Protein AF-A0AAV6GWZ2-F1 (afdb_monomer_lite)

InterPro domains:
  IPR003859 Beta-1,4-galactosyltransferase [PTHR19300] (1-59)
  IPR027995 Galactosyltransferase, N-terminal [PF13733] (1-35)
  IPR029044 Nucleotide-diphospho-sugar transferases [G3DSA:3.90.550.10] (1-51)
  IPR029044 Nucleotide-diphospho-sugar transferases [G3DSA:3.90.550.10] (52-129)
  IPR029044 Nucleotide-diphospho-sugar transferases [SSF53448] (1-127)

pLDDT: mean 88.15, std 12.32, range [44.28, 98.5]

Organism: NCBI:txid278164

Structure (mmCIF, N/CA/C/O backbone):
data_AF-A0AAV6GWZ2-F1
#
_entry.id   AF-A0AAV6GWZ2-F1
#
loop_
_atom_site.group_PDB
_atom_site.id
_atom_site.type_symbol
_atom_site.label_atom_id
_atom_site.label_alt_id
_atom_site.label_comp_id
_atom_site.label_asym_id
_atom_site.label_entity_id
_atom_site.label_seq_id
_atom_site.pdbx_PDB_ins_code
_atom_site.Cartn_x
_atom_site.Cartn_y
_atom_site.Cartn_z
_atom_site.occupancy
_atom_site.B_iso_or_equiv
_atom_site.auth_seq_id
_atom_site.auth_comp_id
_atom_site.auth_asym_id
_atom_site.auth_atom_id
_atom_site.pdbx_PDB_model_num
ATOM 1 N N . MET A 1 1 ? 1.157 3.526 6.001 1.00 94.69 1 MET A N 1
ATOM 2 C CA . MET A 1 1 ? 1.085 2.203 5.327 1.00 94.69 1 MET A CA 1
ATOM 3 C C . MET A 1 1 ? 0.925 1.041 6.307 1.00 94.69 1 MET A C 1
ATOM 5 O O . MET A 1 1 ? -0.075 0.347 6.197 1.00 94.69 1 MET A O 1
ATOM 9 N N . ASN A 1 2 ? 1.828 0.842 7.280 1.00 97.25 2 ASN A N 1
ATOM 10 C CA . ASN A 1 2 ? 1.734 -0.278 8.240 1.00 97.25 2 ASN A CA 1
ATOM 11 C C . ASN A 1 2 ? 0.394 -0.335 8.997 1.00 97.25 2 ASN A C 1
ATOM 13 O O . ASN A 1 2 ? -0.191 -1.407 9.115 1.00 97.25 2 ASN A O 1
ATOM 17 N N . VAL A 1 3 ? -0.126 0.820 9.429 1.00 98.12 3 VAL A N 1
ATOM 18 C CA . VAL A 1 3 ? -1.469 0.933 10.027 1.00 98.12 3 VAL A CA 1
ATOM 19 C C . VAL A 1 3 ? -2.545 0.360 9.105 1.00 98.12 3 VAL A C 1
ATOM 21 O O . VAL A 1 3 ? -3.346 -0.459 9.534 1.00 98.12 3 VAL A O 1
ATOM 24 N N . GLY A 1 4 ? -2.531 0.730 7.821 1.00 97.50 4 GLY A N 1
ATOM 25 C CA . GLY A 1 4 ? -3.503 0.240 6.842 1.00 97.50 4 GLY A CA 1
ATOM 26 C C . GLY A 1 4 ? -3.474 -1.283 6.695 1.00 97.50 4 GLY A C 1
ATOM 27 O O . GLY A 1 4 ? -4.527 -1.908 6.665 1.00 97.50 4 GLY A O 1
ATOM 28 N N . TYR A 1 5 ? -2.284 -1.894 6.688 1.00 98.00 5 TYR A N 1
ATOM 29 C CA . TYR A 1 5 ? -2.142 -3.355 6.714 1.00 98.00 5 TYR A CA 1
ATOM 30 C C . TYR A 1 5 ? -2.744 -3.968 7.991 1.00 98.00 5 TYR A C 1
ATOM 32 O O . TYR A 1 5 ? -3.511 -4.928 7.914 1.00 98.00 5 TYR A O 1
ATOM 40 N N . ALA A 1 6 ? -2.416 -3.408 9.160 1.00 97.88 6 ALA A N 1
ATOM 41 C CA . ALA A 1 6 ? -2.875 -3.922 10.449 1.00 97.88 6 ALA A CA 1
ATOM 42 C C . ALA A 1 6 ? -4.401 -3.812 10.620 1.00 97.88 6 ALA A C 1
ATOM 44 O O . ALA A 1 6 ? -5.028 -4.746 11.115 1.00 97.88 6 ALA A O 1
ATOM 45 N N . GLU A 1 7 ? -5.001 -2.704 10.184 1.00 98.06 7 GLU A N 1
ATOM 46 C CA . GLU A 1 7 ? -6.443 -2.462 10.281 1.00 98.06 7 GLU A CA 1
ATOM 47 C C . GLU A 1 7 ? -7.241 -3.244 9.234 1.00 98.06 7 GLU A C 1
ATOM 49 O O . GLU A 1 7 ? -8.277 -3.822 9.561 1.00 98.06 7 GLU A O 1
ATOM 54 N N . ALA A 1 8 ? -6.747 -3.355 7.996 1.00 97.81 8 ALA A N 1
ATOM 55 C CA . ALA A 1 8 ? -7.418 -4.141 6.959 1.00 97.81 8 ALA A CA 1
ATOM 56 C C . ALA A 1 8 ? -7.576 -5.615 7.372 1.00 97.81 8 ALA A C 1
ATOM 58 O O . ALA A 1 8 ? -8.651 -6.190 7.203 1.00 97.81 8 ALA A O 1
ATOM 59 N N . ARG A 1 9 ? -6.554 -6.209 8.005 1.00 97.19 9 ARG A N 1
ATOM 60 C CA . ARG A 1 9 ? -6.602 -7.599 8.496 1.00 97.19 9 ARG A CA 1
ATOM 61 C C . ARG A 1 9 ? -7.651 -7.859 9.578 1.00 97.19 9 ARG A C 1
ATOM 63 O O . ARG A 1 9 ? -8.032 -9.006 9.775 1.00 97.19 9 ARG A O 1
ATOM 70 N N . LYS A 1 10 ? -8.115 -6.824 10.285 1.00 96.38 10 LYS A N 1
ATOM 71 C CA . LYS A 1 10 ? -9.202 -6.950 11.271 1.00 96.38 10 LYS A CA 1
ATOM 72 C C . LYS A 1 10 ? -10.578 -7.007 10.607 1.00 96.38 10 LYS A C 1
ATOM 74 O O . LYS A 1 10 ? -11.535 -7.441 11.238 1.00 96.38 10 LYS A O 1
ATOM 79 N N . GLN A 1 11 ? -10.689 -6.542 9.36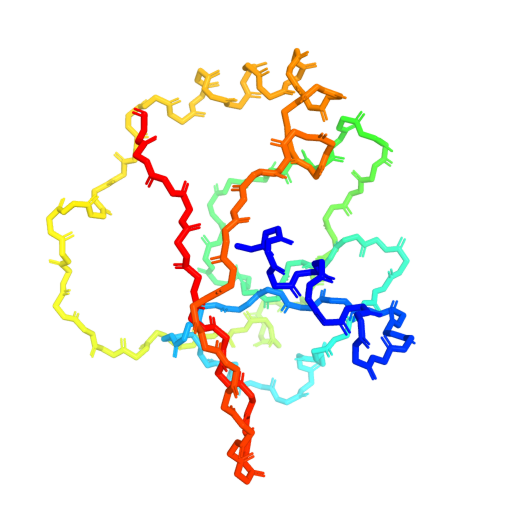2 1.00 94.12 11 GLN A N 1
ATOM 80 C CA . 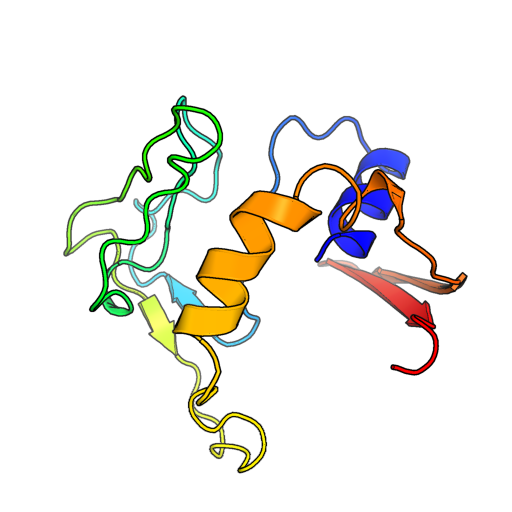GLN A 1 11 ? -11.955 -6.483 8.632 1.00 94.12 11 GLN A CA 1
ATOM 81 C C . GLN A 1 11 ? -12.196 -7.730 7.786 1.00 94.12 11 GLN A C 1
ATOM 83 O O . GLN A 1 11 ? -13.335 -8.176 7.666 1.00 94.12 11 GLN A O 1
ATOM 88 N N . TYR A 1 12 ? -11.138 -8.267 7.179 1.00 96.69 12 TYR A N 1
ATOM 89 C CA . TYR A 1 12 ? -11.220 -9.434 6.313 1.00 96.69 12 TYR A CA 1
ATOM 90 C C . TYR A 1 12 ? -9.865 -10.140 6.207 1.00 96.69 12 TYR A C 1
ATOM 92 O O . TYR A 1 12 ? -8.811 -9.531 6.411 1.00 96.69 12 TYR A O 1
ATOM 100 N N . ASP A 1 13 ? -9.896 -11.419 5.838 1.00 97.25 13 ASP A N 1
ATOM 101 C CA . ASP A 1 13 ? -8.699 -12.226 5.602 1.00 97.25 13 ASP A CA 1
ATOM 102 C C . ASP A 1 13 ? -8.117 -11.952 4.203 1.00 97.25 13 ASP A C 1
ATOM 104 O O . ASP A 1 13 ? -8.227 -12.739 3.262 1.00 97.25 13 ASP A O 1
ATOM 108 N N . TYR A 1 14 ? -7.560 -10.750 4.031 1.00 97.50 14 TYR A N 1
ATOM 109 C CA . TYR A 1 14 ? -6.954 -10.332 2.770 1.00 97.50 14 TYR A CA 1
ATOM 110 C C . TYR A 1 14 ? -5.654 -11.098 2.490 1.00 97.50 14 TYR A C 1
ATOM 112 O O . TYR A 1 14 ? -4.668 -10.970 3.216 1.00 97.50 14 TYR A O 1
ATOM 120 N N . GLY A 1 15 ? -5.609 -11.803 1.356 1.00 96.75 15 GLY A N 1
ATOM 121 C CA . GLY A 1 15 ? -4.396 -12.464 0.855 1.00 96.75 15 GLY A CA 1
ATOM 122 C C . GLY A 1 15 ? -3.432 -11.550 0.082 1.00 96.75 15 GLY A C 1
ATOM 123 O O . GLY A 1 15 ? -2.373 -11.997 -0.353 1.00 96.75 15 GLY A O 1
ATOM 124 N N . CYS A 1 16 ? -3.789 -10.282 -0.138 1.00 97.31 16 CYS A N 1
ATOM 125 C CA . CYS A 1 16 ? -2.976 -9.326 -0.885 1.00 97.31 16 CYS A CA 1
ATOM 126 C C . CYS A 1 16 ? -3.212 -7.889 -0.413 1.00 97.31 16 CYS A C 1
ATOM 128 O O . CYS A 1 16 ? -4.341 -7.513 -0.111 1.00 97.31 16 CYS A O 1
ATOM 130 N N . PHE A 1 17 ? -2.150 -7.078 -0.422 1.00 97.69 17 PHE A N 1
ATOM 131 C CA . PHE A 1 17 ? -2.186 -5.662 -0.068 1.00 97.69 17 PHE A CA 1
ATOM 132 C C . PHE A 1 17 ? -1.531 -4.839 -1.175 1.00 97.69 17 PHE A C 1
ATOM 134 O O . PHE A 1 17 ? -0.398 -5.116 -1.571 1.00 97.69 17 PHE A O 1
ATOM 141 N N . VAL A 1 18 ? -2.239 -3.819 -1.660 1.00 96.88 18 VAL A N 1
ATOM 142 C CA . VAL A 1 18 ? -1.727 -2.861 -2.643 1.00 96.88 18 VAL A CA 1
ATOM 143 C C . VAL A 1 18 ? -1.600 -1.501 -1.970 1.00 96.88 18 VAL A C 1
ATOM 145 O O . VAL A 1 18 ? -2.568 -0.984 -1.419 1.00 96.88 18 VAL A O 1
ATOM 148 N N . PHE A 1 19 ? -0.401 -0.926 -2.021 1.00 95.62 19 PHE A N 1
ATOM 149 C CA . PHE A 1 19 ? -0.137 0.433 -1.558 1.00 95.62 19 PHE A CA 1
ATOM 150 C C . PHE A 1 19 ? -0.114 1.353 -2.779 1.00 95.62 19 PHE A C 1
ATOM 152 O O . PHE A 1 19 ? 0.695 1.148 -3.684 1.00 95.62 19 PHE A O 1
ATOM 159 N N . SER A 1 20 ? -1.029 2.320 -2.818 1.00 93.06 20 SER A N 1
ATOM 160 C CA . SER A 1 20 ? -1.184 3.265 -3.925 1.00 93.06 20 SER A CA 1
ATOM 161 C C . SER A 1 20 ? -1.235 4.679 -3.376 1.00 93.06 20 SER A C 1
ATOM 163 O O . SER A 1 20 ? -1.935 4.926 -2.392 1.00 93.06 20 SER A O 1
ATOM 165 N N . ASP A 1 21 ? -0.542 5.594 -4.043 1.00 91.12 21 ASP A N 1
ATOM 166 C CA . ASP A 1 21 ? -0.753 7.017 -3.814 1.00 91.12 21 ASP A CA 1
ATOM 167 C C . ASP A 1 21 ? -2.136 7.415 -4.343 1.00 91.12 21 ASP A C 1
ATOM 169 O O . ASP A 1 21 ? -2.646 6.832 -5.307 1.00 91.12 21 ASP A O 1
ATOM 173 N N . VAL A 1 22 ? -2.754 8.402 -3.692 1.00 91.75 22 VAL A N 1
ATOM 174 C CA . VAL A 1 22 ? -4.106 8.888 -4.024 1.00 91.75 22 VAL A CA 1
ATOM 175 C C . VAL A 1 22 ? -4.150 9.687 -5.328 1.00 91.75 22 VAL A C 1
ATOM 177 O O . VAL A 1 22 ? -5.219 9.897 -5.894 1.00 91.75 22 VAL A O 1
ATOM 180 N N . ASP A 1 23 ? -2.993 10.134 -5.809 1.00 89.31 23 ASP A N 1
ATOM 181 C CA . ASP A 1 23 ? -2.826 10.951 -7.003 1.00 89.31 23 ASP A CA 1
ATOM 182 C C . ASP A 1 23 ? -2.280 10.159 -8.198 1.00 89.31 23 ASP A C 1
ATOM 184 O O . ASP A 1 23 ? -2.073 10.742 -9.258 1.00 89.31 23 ASP A O 1
ATOM 188 N N . ILE A 1 24 ? -2.076 8.845 -8.087 1.00 91.06 24 ILE A N 1
ATOM 189 C CA . ILE A 1 24 ? -1.585 8.014 -9.191 1.00 91.06 24 ILE A CA 1
ATOM 190 C C . ILE A 1 24 ? -2.720 7.154 -9.745 1.00 91.06 24 ILE A C 1
ATOM 192 O O . ILE A 1 24 ? -3.282 6.311 -9.051 1.00 91.06 24 ILE A O 1
ATOM 196 N N . VAL A 1 25 ? -3.005 7.317 -11.039 1.00 92.00 25 VAL A N 1
ATOM 197 C CA . VAL A 1 25 ? -4.043 6.557 -11.750 1.00 92.00 25 VAL A CA 1
ATOM 198 C C . VAL A 1 25 ? -3.408 5.709 -12.860 1.00 92.00 25 VAL A C 1
ATOM 200 O O . VAL A 1 25 ? -2.670 6.264 -13.685 1.00 92.00 25 VAL A O 1
ATOM 203 N N . PRO A 1 26 ? -3.662 4.386 -12.925 1.00 93.38 26 PRO A N 1
ATOM 204 C CA . PRO A 1 26 ? -3.173 3.545 -14.014 1.00 93.38 26 PRO A CA 1
ATOM 205 C C . PRO A 1 26 ? -3.831 3.953 -15.337 1.00 93.38 26 PRO A C 1
ATOM 207 O O . PRO A 1 26 ? -5.016 4.274 -15.389 1.00 93.38 26 PRO A O 1
ATOM 210 N N . MET A 1 27 ? -3.052 3.954 -16.416 1.00 92.81 27 MET A N 1
ATOM 211 C CA . MET A 1 27 ? -3.537 4.313 -17.754 1.00 92.81 27 MET A CA 1
ATOM 212 C C . MET A 1 27 ? -4.031 3.105 -18.558 1.00 92.81 27 MET A C 1
ATOM 214 O O . MET A 1 27 ? -4.546 3.282 -19.658 1.00 92.81 27 MET A O 1
ATOM 218 N N . ASP A 1 28 ? -3.836 1.899 -18.028 1.00 93.12 28 ASP A N 1
ATOM 219 C CA . ASP A 1 28 ? -4.100 0.633 -18.699 1.00 93.12 28 ASP A CA 1
ATOM 220 C C . ASP A 1 28 ? -4.667 -0.369 -17.684 1.00 93.12 28 ASP A C 1
ATOM 222 O O . ASP A 1 28 ? -4.062 -0.613 -16.635 1.00 93.12 28 ASP A O 1
ATOM 226 N N . ASP A 1 29 ? -5.835 -0.938 -17.977 1.00 95.00 29 ASP A N 1
ATOM 227 C CA . ASP A 1 29 ? -6.550 -1.872 -17.099 1.00 95.00 29 ASP A CA 1
ATOM 228 C C . ASP A 1 29 ? -5.890 -3.259 -17.032 1.00 95.00 29 ASP A C 1
ATOM 230 O O . ASP A 1 29 ? -6.110 -4.019 -16.084 1.00 95.00 29 ASP A O 1
ATOM 234 N N . ARG A 1 30 ? -4.983 -3.561 -17.969 1.00 94.88 30 ARG A N 1
ATOM 235 C CA . ARG A 1 30 ? -4.125 -4.751 -17.921 1.00 94.88 30 ARG A CA 1
ATOM 236 C C . ARG A 1 30 ? -3.092 -4.662 -16.794 1.00 94.88 30 ARG A C 1
ATOM 238 O O . ARG A 1 30 ? -2.496 -5.680 -16.429 1.00 94.88 30 ARG A O 1
ATOM 245 N N . ASN A 1 31 ? -2.889 -3.485 -16.191 1.00 94.31 31 ASN A N 1
ATOM 246 C CA . ASN A 1 31 ? -2.087 -3.324 -14.980 1.00 94.31 31 ASN A CA 1
ATOM 247 C C . ASN A 1 31 ? -2.876 -3.753 -13.737 1.00 94.31 31 ASN A C 1
ATOM 249 O O . ASN A 1 31 ? -3.284 -2.935 -12.919 1.00 94.31 31 ASN A O 1
ATOM 253 N N . VAL A 1 32 ? -3.121 -5.057 -13.605 1.00 94.25 32 VAL A N 1
ATOM 254 C CA . VAL A 1 32 ? -4.009 -5.602 -12.570 1.00 94.25 32 VAL A CA 1
ATOM 255 C C . VAL A 1 32 ? -3.459 -5.360 -11.158 1.00 94.25 32 VAL A C 1
ATOM 257 O O . VAL A 1 32 ? -2.359 -5.813 -10.823 1.00 94.25 32 VAL A O 1
ATOM 260 N N . TYR A 1 33 ? -4.275 -4.729 -10.308 1.00 94.75 33 TYR A N 1
ATOM 261 C CA . TYR A 1 33 ? -3.995 -4.437 -8.896 1.00 94.75 33 TYR A CA 1
ATOM 262 C C . TYR A 1 33 ? -4.122 -5.700 -8.035 1.00 94.75 33 TYR A C 1
ATOM 264 O O . TYR A 1 33 ? -5.113 -5.925 -7.343 1.00 94.75 33 TYR A O 1
ATOM 272 N N . LYS A 1 34 ? -3.104 -6.558 -8.101 1.00 95.31 34 LYS A N 1
ATOM 273 C CA . LYS A 1 34 ? -2.998 -7.774 -7.292 1.00 95.31 34 LYS A CA 1
ATOM 274 C C . LYS A 1 34 ? -1.548 -8.130 -6.992 1.00 95.31 34 LYS A C 1
ATOM 276 O O . LYS A 1 34 ? -0.609 -7.581 -7.570 1.00 95.31 34 LYS A O 1
ATOM 281 N N . CYS A 1 35 ? -1.387 -9.108 -6.116 1.00 95.69 35 CYS A N 1
ATOM 282 C CA . CYS A 1 35 ? -0.102 -9.674 -5.752 1.00 95.69 35 CYS A CA 1
ATOM 283 C C . CYS A 1 35 ? 0.296 -10.785 -6.732 1.00 95.69 35 CYS A C 1
ATOM 285 O O . CYS A 1 35 ? -0.545 -11.402 -7.389 1.00 95.69 35 CYS A O 1
ATOM 287 N N . TYR A 1 36 ? 1.601 -11.025 -6.816 1.00 94.81 36 TYR A N 1
ATOM 288 C CA . TYR A 1 36 ? 2.228 -12.051 -7.647 1.00 94.81 36 TYR A CA 1
ATOM 289 C C . TYR A 1 36 ? 3.205 -12.860 -6.782 1.00 94.81 36 TYR A C 1
ATOM 291 O O . TYR A 1 36 ? 3.356 -12.589 -5.592 1.00 94.81 36 TYR A O 1
ATOM 299 N N . SER A 1 37 ? 3.907 -13.829 -7.374 1.00 92.88 37 SER A N 1
ATOM 300 C CA . SER A 1 37 ? 4.941 -14.621 -6.685 1.00 92.88 37 SER A CA 1
ATOM 301 C C . SER A 1 37 ? 6.110 -13.790 -6.141 1.00 92.88 37 SER A C 1
ATOM 303 O O . SER A 1 37 ? 6.879 -14.268 -5.314 1.00 92.88 37 SER A O 1
ATOM 305 N N . GLN A 1 38 ? 6.257 -12.556 -6.619 1.00 91.56 38 GLN A N 1
ATOM 306 C CA . GLN A 1 38 ? 7.273 -11.595 -6.218 1.00 91.56 38 GLN A CA 1
ATOM 307 C C . GLN A 1 38 ? 6.611 -10.234 -5.957 1.00 91.56 38 GLN A C 1
ATOM 309 O O . GLN A 1 38 ? 5.624 -9.915 -6.635 1.00 91.56 38 GLN A O 1
ATOM 314 N N . PRO A 1 39 ? 7.149 -9.397 -5.047 1.00 92.12 39 PRO A N 1
ATOM 315 C CA . PRO A 1 39 ? 6.665 -8.034 -4.839 1.00 92.12 39 PRO A CA 1
ATOM 316 C C . PRO A 1 39 ? 6.523 -7.283 -6.166 1.00 92.12 39 PRO A C 1
ATOM 318 O O . PRO A 1 39 ? 7.406 -7.348 -7.024 1.00 92.12 39 PRO A O 1
ATOM 321 N N . ARG A 1 40 ? 5.394 -6.600 -6.365 1.00 92.62 40 ARG A N 1
ATOM 322 C CA . ARG A 1 40 ? 5.047 -5.951 -7.635 1.00 92.62 40 ARG A CA 1
ATOM 323 C C . ARG A 1 40 ? 5.163 -4.441 -7.505 1.00 92.62 40 ARG A C 1
ATOM 325 O O . ARG A 1 40 ? 4.512 -3.851 -6.650 1.00 92.62 40 ARG A O 1
ATOM 332 N N . HIS A 1 41 ? 5.932 -3.815 -8.390 1.00 91.56 41 HIS A N 1
ATOM 333 C CA . HIS A 1 41 ? 5.889 -2.368 -8.578 1.00 91.56 41 HIS A CA 1
ATOM 334 C C . HIS A 1 41 ? 4.984 -2.042 -9.773 1.00 91.56 41 HIS A C 1
ATOM 336 O O . HIS A 1 41 ? 5.315 -2.377 -10.910 1.00 91.56 41 HIS A O 1
ATOM 342 N N . LEU A 1 42 ? 3.819 -1.444 -9.499 1.00 90.88 42 LEU A N 1
ATOM 343 C CA . LEU A 1 42 ? 2.765 -1.197 -10.495 1.00 90.88 42 LEU A CA 1
ATOM 344 C C . LEU A 1 42 ? 3.039 0.035 -11.379 1.00 90.88 42 LEU A C 1
ATOM 346 O O . LEU A 1 42 ? 2.634 0.040 -12.539 1.00 90.88 42 LEU A O 1
ATOM 350 N N . SER A 1 43 ? 3.758 1.041 -10.872 1.00 86.31 43 SER A N 1
ATOM 351 C CA . SER A 1 43 ? 3.983 2.329 -11.550 1.00 86.31 43 SER A CA 1
ATOM 352 C C . SER A 1 43 ? 5.371 2.403 -12.194 1.00 86.31 43 SER A C 1
ATOM 354 O O . SER A 1 43 ? 6.330 2.923 -11.628 1.00 86.31 43 SER A O 1
ATOM 356 N N . VAL A 1 44 ? 5.506 1.876 -13.412 1.00 73.81 44 VAL A N 1
ATOM 357 C CA . VAL A 1 44 ? 6.818 1.671 -14.059 1.00 73.81 44 VAL A CA 1
ATOM 358 C C . VAL A 1 44 ? 7.429 2.963 -14.597 1.00 73.81 44 VAL A C 1
ATOM 360 O O . VAL A 1 44 ? 8.650 3.101 -14.600 1.00 73.81 44 VAL A O 1
ATOM 363 N N . ALA A 1 45 ? 6.608 3.947 -14.970 1.00 63.12 45 ALA A N 1
ATOM 364 C CA . ALA A 1 45 ? 7.094 5.243 -15.453 1.00 63.12 45 ALA A CA 1
ATOM 365 C C . ALA A 1 45 ? 7.823 6.086 -14.379 1.00 63.12 45 ALA A C 1
ATOM 367 O O . ALA A 1 45 ? 8.379 7.133 -14.707 1.00 63.12 45 ALA A O 1
ATOM 368 N N . ILE A 1 46 ? 7.831 5.646 -13.113 1.00 56.50 46 ILE A N 1
ATOM 369 C CA . ILE A 1 46 ? 8.388 6.391 -11.973 1.00 56.50 46 ILE A CA 1
ATOM 370 C C . ILE A 1 46 ? 9.793 5.905 -11.568 1.00 56.50 46 ILE A C 1
ATOM 372 O O . ILE A 1 46 ? 10.450 6.559 -10.759 1.00 56.50 46 ILE A O 1
ATOM 376 N N . ASP A 1 47 ? 10.336 4.828 -12.152 1.00 44.88 47 ASP A N 1
ATOM 377 C CA . ASP A 1 47 ? 11.578 4.260 -11.619 1.00 44.88 47 ASP A CA 1
ATOM 378 C C . ASP A 1 47 ? 12.859 4.546 -12.417 1.00 44.88 47 ASP A C 1
ATOM 380 O O . ASP A 1 47 ? 13.116 3.951 -13.462 1.00 44.88 47 ASP A O 1
ATOM 384 N N . LYS A 1 48 ? 13.705 5.426 -11.867 1.00 44.28 48 LYS A N 1
ATOM 385 C CA . LYS A 1 48 ? 15.092 5.669 -12.311 1.00 44.28 48 LYS A CA 1
ATOM 386 C C . LYS A 1 48 ? 16.128 4.815 -11.571 1.00 44.28 48 LYS A C 1
ATOM 388 O O . LYS A 1 48 ? 17.316 4.924 -11.859 1.00 44.28 48 LYS A O 1
ATOM 393 N N . PHE A 1 49 ? 15.727 3.999 -10.600 1.00 49.06 49 PHE A N 1
ATOM 394 C CA . PHE A 1 49 ? 16.660 3.381 -9.670 1.00 49.06 49 PHE A CA 1
ATOM 395 C C . PHE A 1 49 ? 16.189 1.965 -9.343 1.00 49.06 49 PHE A C 1
ATOM 397 O O . PHE A 1 49 ? 15.216 1.773 -8.631 1.00 49.06 49 PHE A O 1
ATOM 404 N N . GLY A 1 50 ? 16.888 0.951 -9.854 1.00 45.38 50 GLY A N 1
ATOM 405 C CA . GLY A 1 50 ? 16.583 -0.458 -9.595 1.00 45.38 50 GLY A CA 1
ATOM 406 C C . GLY A 1 50 ? 16.736 -0.848 -8.121 1.00 45.38 50 GLY A C 1
ATOM 407 O O . GLY A 1 50 ? 17.691 -1.535 -7.759 1.00 45.38 50 GLY A O 1
ATOM 408 N N . PHE A 1 51 ? 15.800 -0.433 -7.264 1.00 52.75 51 PHE A N 1
ATOM 409 C CA . PHE A 1 51 ? 15.738 -0.861 -5.877 1.00 52.75 51 PHE A CA 1
ATOM 410 C C . PHE A 1 51 ? 15.448 -2.348 -5.853 1.00 52.75 51 PHE A C 1
ATOM 412 O O . PHE A 1 51 ? 14.499 -2.838 -6.466 1.00 52.75 51 PHE A O 1
ATOM 419 N N . ARG A 1 52 ? 16.294 -3.081 -5.145 1.00 50.94 52 ARG A N 1
ATOM 420 C CA . ARG A 1 52 ? 16.078 -4.493 -4.884 1.00 50.94 52 ARG A CA 1
ATOM 421 C C . ARG A 1 52 ? 15.482 -4.592 -3.488 1.00 50.94 52 ARG A C 1
ATOM 423 O O . ARG A 1 52 ? 16.099 -4.144 -2.528 1.00 50.94 52 ARG A O 1
ATOM 430 N N . VAL A 1 53 ? 14.342 -5.270 -3.353 1.00 59.94 53 VAL A N 1
ATOM 431 C CA . VAL A 1 53 ? 13.896 -5.854 -2.070 1.00 59.94 53 VAL A CA 1
ATOM 432 C C . VAL A 1 53 ? 14.772 -7.092 -1.772 1.00 59.94 53 VAL A C 1
ATOM 434 O O . VAL A 1 53 ? 14.298 -8.162 -1.404 1.00 59.94 53 VAL A O 1
ATOM 437 N N . SER A 1 54 ? 16.089 -6.980 -1.991 1.00 60.00 54 SER A N 1
ATOM 438 C CA . SER A 1 54 ? 17.032 -8.103 -1.957 1.00 60.00 54 SER A CA 1
ATOM 439 C C . SER A 1 54 ? 17.333 -8.579 -0.547 1.00 60.00 54 SER A C 1
ATOM 441 O O . SER A 1 54 ? 17.833 -9.687 -0.390 1.00 60.00 54 SER A O 1
ATOM 443 N N . MET A 1 55 ? 17.011 -7.783 0.477 1.00 65.69 55 MET A N 1
ATOM 444 C CA . MET A 1 55 ? 17.302 -8.108 1.879 1.00 65.69 55 MET A CA 1
ATOM 445 C C . MET A 1 55 ? 16.605 -9.390 2.366 1.00 65.69 55 MET A C 1
ATOM 447 O O . MET A 1 55 ? 17.013 -9.963 3.368 1.00 65.69 55 MET A O 1
ATOM 451 N N . ARG A 1 56 ? 15.580 -9.873 1.648 1.00 80.50 56 ARG A N 1
ATOM 452 C CA . ARG A 1 56 ? 14.887 -11.147 1.917 1.00 80.50 56 ARG A CA 1
ATOM 453 C C . ARG A 1 56 ? 14.905 -12.111 0.722 1.00 80.50 56 ARG A C 1
ATOM 455 O O . ARG A 1 56 ? 14.062 -12.993 0.639 1.00 80.50 56 ARG A O 1
ATOM 462 N N . GLY A 1 57 ? 15.823 -11.921 -0.229 1.00 81.88 57 GLY A N 1
ATOM 463 C CA . GLY A 1 57 ? 15.935 -12.782 -1.416 1.00 81.88 57 GLY A CA 1
ATOM 464 C C . GLY A 1 57 ? 14.814 -12.613 -2.452 1.00 81.88 57 GLY A C 1
ATOM 465 O O . GLY A 1 57 ? 14.702 -13.432 -3.360 1.00 81.88 57 GLY A O 1
ATOM 466 N N . MET A 1 58 ? 13.996 -11.562 -2.342 1.00 85.19 58 MET A N 1
ATOM 467 C CA . MET A 1 58 ? 12.937 -11.250 -3.305 1.00 85.19 58 MET A CA 1
ATOM 468 C C . MET A 1 58 ? 13.417 -10.262 -4.373 1.00 85.19 58 MET A C 1
ATOM 470 O O . MET A 1 58 ? 14.332 -9.459 -4.160 1.00 85.19 58 MET A O 1
ATOM 474 N N . PHE A 1 59 ? 12.753 -10.285 -5.526 1.00 83.69 59 PHE A N 1
ATOM 475 C CA . PHE A 1 59 ? 12.997 -9.358 -6.630 1.00 83.69 59 PHE A CA 1
ATOM 476 C C . PHE A 1 59 ? 11.728 -8.570 -6.938 1.00 83.69 59 PHE A C 1
ATOM 478 O O . PHE A 1 59 ? 10.626 -9.061 -6.739 1.00 83.69 59 PHE A O 1
ATOM 485 N N . ILE A 1 60 ? 11.862 -7.337 -7.427 1.00 85.75 60 ILE A N 1
ATOM 486 C CA . ILE A 1 60 ? 10.691 -6.537 -7.798 1.00 85.75 60 ILE A CA 1
ATOM 487 C C . ILE A 1 60 ? 10.228 -6.949 -9.196 1.00 85.75 60 ILE A C 1
ATOM 489 O O . ILE A 1 60 ? 10.926 -6.703 -10.180 1.00 85.75 60 ILE A O 1
ATOM 493 N N . SER A 1 61 ? 9.035 -7.533 -9.288 1.00 89.12 61 SER A N 1
ATOM 494 C CA . SER A 1 61 ? 8.343 -7.757 -10.557 1.00 89.12 61 SER A CA 1
ATOM 495 C C . SER A 1 61 ? 7.669 -6.472 -11.048 1.00 89.12 61 SER A C 1
ATOM 497 O O . SER A 1 61 ? 7.265 -5.621 -10.251 1.00 89.12 61 SER A O 1
ATOM 499 N N . ARG A 1 62 ? 7.547 -6.315 -12.371 1.00 89.50 62 ARG A N 1
ATOM 500 C CA . ARG A 1 62 ? 6.983 -5.120 -13.022 1.00 89.50 62 ARG A CA 1
ATOM 501 C C . ARG A 1 62 ? 6.122 -5.502 -14.228 1.00 89.50 62 ARG A C 1
ATOM 503 O O . ARG A 1 62 ? 6.398 -6.534 -14.843 1.00 89.50 62 ARG A O 1
ATOM 510 N N . PRO A 1 63 ? 5.080 -4.721 -14.560 1.00 91.50 63 PRO A N 1
ATOM 511 C CA . PRO A 1 63 ? 4.460 -4.781 -15.882 1.00 91.50 63 PRO A CA 1
ATOM 512 C C . PRO A 1 63 ? 5.430 -4.259 -16.949 1.00 91.50 63 PRO A C 1
ATOM 514 O O . PRO A 1 63 ? 6.455 -3.650 -16.631 1.00 91.50 63 PRO A O 1
ATOM 517 N N . ASP A 1 64 ? 5.112 -4.493 -18.219 1.00 89.94 64 ASP A N 1
ATOM 518 C CA . ASP A 1 64 ? 5.840 -3.859 -19.315 1.00 89.94 64 ASP A CA 1
ATOM 519 C C . ASP A 1 64 ? 5.641 -2.330 -19.303 1.00 89.94 64 ASP A C 1
ATOM 521 O O . ASP A 1 64 ? 4.740 -1.795 -18.654 1.00 89.94 64 ASP A O 1
ATOM 525 N N . GLY A 1 65 ? 6.500 -1.606 -20.021 1.00 85.94 65 GL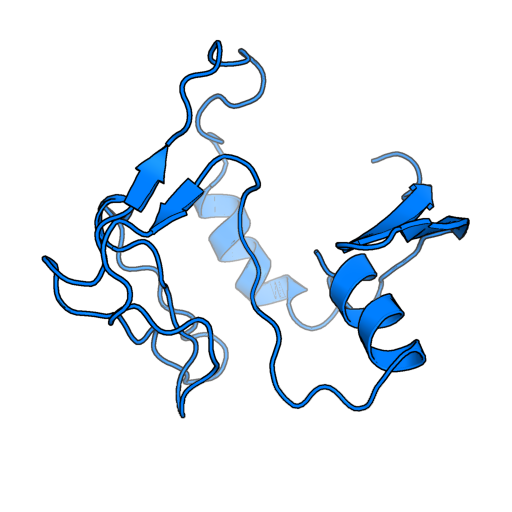Y A N 1
ATOM 526 C CA . GLY A 1 65 ? 6.503 -0.140 -20.017 1.00 85.94 65 GLY A CA 1
ATOM 527 C C . GLY A 1 65 ? 5.290 0.525 -20.682 1.00 85.94 65 GLY A C 1
ATOM 528 O O . GLY A 1 65 ? 5.168 1.749 -20.597 1.00 85.94 65 GLY A O 1
ATOM 529 N N . GLN A 1 66 ? 4.415 -0.224 -21.362 1.00 87.88 66 GLN A N 1
ATOM 530 C CA . GLN A 1 66 ? 3.139 0.295 -21.861 1.00 87.88 66 GLN A CA 1
ATOM 531 C C . GLN A 1 66 ? 2.048 0.085 -20.813 1.00 87.88 66 GLN A C 1
ATOM 533 O O . GLN A 1 66 ? 1.430 1.058 -20.388 1.00 87.88 66 GLN A O 1
ATOM 538 N N . THR A 1 67 ? 1.896 -1.150 -20.332 1.00 91.31 67 THR A N 1
ATOM 539 C CA . THR A 1 67 ? 0.903 -1.515 -19.316 1.00 91.31 67 THR A CA 1
ATOM 540 C C . THR A 1 67 ? 1.157 -0.797 -17.985 1.00 91.31 67 THR A C 1
ATOM 542 O O . THR A 1 67 ? 0.237 -0.334 -17.326 1.00 91.31 67 THR A O 1
ATOM 545 N N . GLY A 1 68 ? 2.418 -0.635 -17.582 1.00 90.81 68 GLY A N 1
ATOM 546 C CA . GLY A 1 68 ? 2.819 0.003 -16.323 1.00 90.81 68 GLY A CA 1
ATOM 547 C C . GLY A 1 68 ? 2.757 1.528 -16.294 1.00 90.81 68 GLY A C 1
ATOM 548 O O . GLY A 1 68 ? 3.365 2.138 -15.407 1.00 90.81 68 GLY A O 1
ATOM 549 N N . ARG A 1 69 ? 2.128 2.166 -17.287 1.00 89.69 69 ARG A N 1
ATOM 550 C CA . ARG A 1 69 ? 2.006 3.625 -17.338 1.00 89.69 69 ARG A CA 1
ATOM 551 C C . ARG A 1 69 ? 0.943 4.094 -16.361 1.00 89.69 69 ARG A C 1
ATOM 553 O O . ARG A 1 69 ? -0.189 3.617 -16.372 1.00 89.69 69 ARG A O 1
ATOM 560 N N . CYS A 1 70 ? 1.309 5.093 -15.573 1.00 90.12 70 CYS A N 1
ATOM 561 C CA . CYS A 1 70 ? 0.405 5.767 -14.658 1.00 90.12 70 CYS A CA 1
ATOM 562 C C . CYS A 1 70 ? 0.477 7.274 -14.890 1.00 90.12 70 CYS A C 1
ATOM 564 O O . CYS A 1 70 ? 1.504 7.806 -15.325 1.00 90.12 70 CYS A O 1
ATOM 566 N N . ARG A 1 71 ? -0.613 7.965 -14.573 1.00 89.12 71 ARG A N 1
ATOM 567 C CA . ARG A 1 71 ? -0.716 9.417 -14.630 1.00 89.12 71 ARG A CA 1
ATOM 568 C C . ARG A 1 71 ? -0.866 9.970 -13.221 1.00 89.12 71 ARG A C 1
ATOM 570 O O . ARG A 1 71 ? -1.734 9.526 -12.481 1.00 89.12 71 ARG A O 1
ATOM 577 N N . MET A 1 72 ? -0.050 10.970 -12.903 1.00 88.88 72 MET A N 1
ATOM 578 C CA . MET A 1 72 ? -0.197 11.764 -11.687 1.00 88.88 72 MET A CA 1
ATOM 579 C C . MET A 1 72 ? -1.305 12.810 -11.881 1.00 88.88 72 MET A C 1
ATOM 581 O O . MET A 1 72 ? -1.308 13.545 -12.880 1.00 88.88 72 MET A O 1
ATOM 585 N N . ILE A 1 73 ? -2.251 12.875 -10.947 1.00 88.94 73 ILE A N 1
ATOM 586 C CA . ILE A 1 73 ? -3.241 13.943 -10.833 1.00 88.94 73 ILE A CA 1
ATOM 587 C C . ILE A 1 73 ? -2.477 15.224 -10.506 1.00 88.94 73 ILE A C 1
ATOM 589 O O . ILE A 1 73 ? -1.620 15.256 -9.630 1.00 88.94 73 ILE A O 1
ATOM 593 N N . LYS A 1 74 ? -2.743 16.295 -11.256 1.00 87.31 74 LYS A N 1
ATOM 594 C CA . LYS A 1 74 ? -1.995 17.543 -11.092 1.00 87.31 74 LYS A CA 1
ATOM 595 C C . LYS A 1 74 ? -2.277 18.143 -9.714 1.00 87.31 74 LYS A C 1
ATOM 597 O O . LYS A 1 74 ? -3.423 18.467 -9.417 1.00 87.31 74 LYS A O 1
ATOM 602 N N . HIS A 1 75 ? -1.221 18.364 -8.940 1.00 82.94 75 HIS A N 1
ATOM 603 C CA . HIS A 1 75 ? -1.257 19.082 -7.671 1.00 82.94 75 HIS A CA 1
ATOM 604 C C . HIS A 1 75 ? -0.074 20.060 -7.584 1.00 82.94 75 HIS A C 1
ATOM 606 O O . HIS A 1 75 ? 0.912 19.937 -8.321 1.00 82.94 75 HIS A O 1
ATOM 612 N N . HIS A 1 76 ? -0.170 21.065 -6.709 1.00 82.88 76 HIS A N 1
ATOM 613 C CA . HIS A 1 76 ? 0.968 21.936 -6.421 1.00 82.88 76 HIS A CA 1
ATOM 614 C C . HIS A 1 76 ? 2.042 21.109 -5.709 1.00 82.88 76 HIS A C 1
ATOM 616 O O . HIS A 1 76 ? 1.743 20.419 -4.733 1.00 82.88 76 HIS A O 1
ATOM 622 N N . LYS A 1 77 ? 3.292 21.162 -6.180 1.00 74.44 77 LYS A N 1
ATOM 623 C CA . LYS A 1 77 ? 4.392 20.483 -5.487 1.00 74.44 77 LYS A CA 1
ATOM 624 C C . LYS A 1 77 ? 4.594 21.132 -4.130 1.00 74.44 77 LYS A C 1
ATOM 626 O O . LYS A 1 77 ? 4.938 22.308 -4.040 1.00 74.44 77 LYS A O 1
ATOM 631 N N . GLU A 1 78 ? 4.367 20.374 -3.077 1.00 74.81 78 GLU A N 1
ATOM 632 C CA . GLU A 1 78 ? 4.590 20.858 -1.725 1.00 74.81 78 GLU A CA 1
ATOM 633 C C . GLU A 1 78 ? 6.096 20.850 -1.449 1.00 74.81 78 GLU A C 1
ATOM 635 O O . GLU A 1 78 ? 6.782 19.868 -1.732 1.00 74.81 78 GLU A O 1
ATOM 640 N N . ALA A 1 79 ? 6.632 21.953 -0.921 1.00 72.25 79 ALA A N 1
ATOM 641 C CA . ALA A 1 79 ? 8.075 22.107 -0.712 1.00 72.25 79 ALA A CA 1
ATOM 642 C C . ALA A 1 79 ? 8.665 21.030 0.220 1.00 72.25 79 ALA A C 1
ATOM 644 O O . ALA A 1 79 ? 9.832 20.669 0.083 1.00 72.25 79 ALA A O 1
ATOM 645 N N . HIS A 1 80 ? 7.853 20.478 1.127 1.00 75.75 80 HIS A N 1
ATOM 646 C CA . HIS A 1 80 ? 8.262 19.412 2.040 1.00 75.75 80 HIS A CA 1
ATOM 647 C C . HIS A 1 80 ? 8.460 18.048 1.350 1.00 75.75 80 HIS A C 1
ATOM 649 O O . HIS A 1 80 ? 9.116 17.180 1.914 1.00 75.75 80 HIS A O 1
ATOM 655 N N . ASN A 1 81 ? 7.972 17.875 0.116 1.00 75.69 81 ASN A N 1
ATOM 656 C CA . ASN A 1 81 ? 8.164 16.667 -0.695 1.00 75.69 81 ASN A CA 1
ATOM 657 C C . ASN A 1 81 ? 9.412 16.754 -1.596 1.00 75.69 81 ASN A C 1
ATOM 659 O O . ASN A 1 81 ? 9.505 16.081 -2.627 1.00 75.69 81 ASN A O 1
ATOM 663 N N . ALA A 1 82 ? 10.379 17.609 -1.241 1.00 80.50 82 ALA A N 1
ATOM 664 C CA . ALA A 1 82 ? 11.679 17.644 -1.898 1.00 80.50 82 ALA A CA 1
ATOM 665 C C . ALA A 1 82 ? 12.390 16.278 -1.776 1.00 80.50 82 ALA A C 1
ATOM 667 O O . ALA A 1 82 ? 12.184 15.558 -0.795 1.00 80.50 82 ALA A O 1
ATOM 668 N N . PRO A 1 83 ? 13.242 15.895 -2.750 1.00 83.25 83 PRO A N 1
ATOM 669 C CA . PRO A 1 83 ? 13.990 14.646 -2.671 1.00 83.25 83 PRO A CA 1
ATOM 670 C C . PRO A 1 83 ? 14.737 14.522 -1.340 1.00 83.25 83 PRO A C 1
ATOM 672 O O . PRO A 1 83 ? 15.507 15.410 -0.982 1.00 83.25 83 PRO A O 1
ATOM 675 N N . ASN A 1 84 ? 14.525 13.413 -0.626 1.00 83.12 84 ASN A N 1
ATOM 676 C CA . ASN A 1 84 ? 15.191 13.170 0.651 1.00 83.12 84 ASN A CA 1
ATOM 677 C C . ASN A 1 84 ? 16.717 13.056 0.434 1.00 83.12 84 ASN A C 1
ATOM 679 O O . ASN A 1 84 ? 17.151 12.091 -0.209 1.00 83.12 84 ASN A O 1
ATOM 683 N N . PRO A 1 85 ? 17.539 13.984 0.967 1.00 87.44 85 PRO A N 1
ATOM 684 C CA . PRO A 1 85 ? 18.989 13.958 0.771 1.00 87.44 85 PRO A CA 1
ATOM 685 C C . PRO A 1 85 ? 19.642 12.729 1.420 1.00 87.44 85 PRO A C 1
ATOM 687 O O . PRO A 1 85 ? 20.623 12.207 0.899 1.00 87.44 85 PRO A O 1
ATOM 690 N N . ASN A 1 86 ? 19.044 12.191 2.487 1.00 88.00 86 ASN A N 1
ATOM 691 C CA . ASN A 1 86 ? 19.561 11.058 3.261 1.00 88.00 86 ASN A CA 1
ATOM 692 C C . ASN A 1 86 ? 19.090 9.698 2.717 1.00 88.00 86 ASN A C 1
ATOM 694 O O . ASN A 1 86 ? 19.124 8.687 3.419 1.00 88.00 86 ASN A O 1
ATOM 698 N N . ARG A 1 87 ? 18.611 9.642 1.465 1.00 83.06 87 ARG A N 1
ATOM 699 C CA . ARG A 1 87 ? 18.032 8.426 0.873 1.00 83.06 87 ARG A CA 1
ATOM 700 C C . ARG A 1 87 ? 18.966 7.220 0.973 1.00 83.06 87 ARG A C 1
ATOM 702 O O . ARG A 1 87 ? 18.518 6.144 1.354 1.00 83.06 87 ARG A O 1
ATOM 709 N N . PHE A 1 88 ? 20.237 7.383 0.613 1.00 84.25 88 PHE A N 1
ATOM 710 C CA . PHE A 1 88 ? 21.198 6.276 0.602 1.00 84.25 88 PHE A CA 1
ATOM 711 C C . PHE A 1 88 ? 21.565 5.809 2.012 1.00 84.25 88 PHE A C 1
ATOM 713 O O . PHE A 1 88 ? 21.648 4.603 2.243 1.00 84.25 88 PHE A O 1
ATOM 720 N N . ASP A 1 89 ? 21.700 6.736 2.963 1.00 87.25 89 ASP A N 1
ATOM 721 C CA . ASP A 1 89 ? 21.938 6.390 4.364 1.00 87.25 89 ASP A CA 1
ATOM 722 C C . ASP A 1 89 ? 20.757 5.634 4.963 1.00 87.25 89 ASP A C 1
ATOM 724 O O . ASP A 1 89 ? 20.951 4.584 5.571 1.00 87.25 89 ASP A O 1
ATOM 728 N N . ASN A 1 90 ? 19.529 6.077 4.694 1.00 85.25 90 ASN A N 1
ATOM 729 C CA . ASN A 1 90 ? 18.324 5.381 5.140 1.00 85.25 90 ASN A CA 1
ATOM 730 C C . ASN A 1 90 ? 18.217 3.974 4.533 1.00 85.25 90 ASN A C 1
ATOM 732 O O . ASN A 1 90 ? 17.862 3.023 5.230 1.00 85.25 90 ASN A O 1
ATOM 736 N N . LEU A 1 91 ? 18.578 3.805 3.256 1.00 82.50 91 LEU A N 1
ATOM 737 C CA . LEU A 1 91 ? 18.619 2.485 2.617 1.00 82.50 91 LEU A CA 1
ATOM 738 C C . LEU A 1 91 ? 19.651 1.559 3.274 1.00 82.50 91 LEU 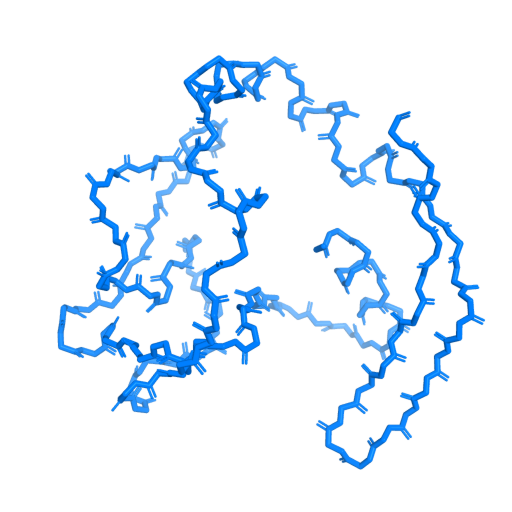A C 1
ATOM 740 O O . LEU A 1 91 ? 19.376 0.374 3.457 1.00 82.50 91 LEU A O 1
ATOM 744 N N . ARG A 1 92 ? 20.814 2.088 3.671 1.00 84.00 92 ARG A N 1
ATOM 745 C CA . ARG A 1 92 ? 21.830 1.328 4.411 1.00 84.00 92 ARG A CA 1
ATOM 746 C C . ARG A 1 92 ? 21.345 0.959 5.814 1.00 84.00 92 ARG A C 1
ATOM 748 O O . ARG A 1 92 ? 21.479 -0.197 6.210 1.00 84.00 92 ARG A O 1
ATOM 755 N N . LEU A 1 93 ? 20.755 1.912 6.536 1.00 87.12 93 LEU A N 1
ATOM 756 C CA . LEU A 1 93 ? 20.184 1.705 7.871 1.00 87.12 93 LEU A CA 1
ATOM 757 C C . LEU A 1 93 ? 19.064 0.663 7.855 1.00 87.12 93 LEU A C 1
ATOM 759 O O . LEU A 1 93 ? 18.992 -0.158 8.764 1.00 87.12 93 LEU A O 1
ATOM 763 N N . THR A 1 94 ? 18.267 0.616 6.784 1.00 85.44 94 THR A N 1
ATOM 764 C CA . THR A 1 94 ? 17.199 -0.383 6.631 1.00 85.44 94 THR A CA 1
ATOM 765 C C . THR A 1 94 ? 17.748 -1.807 6.763 1.00 85.44 94 THR A C 1
ATOM 767 O O . THR A 1 94 ? 17.128 -2.641 7.411 1.00 85.44 94 THR A O 1
ATOM 770 N N . GLY A 1 95 ? 18.943 -2.094 6.233 1.00 83.88 95 GLY A N 1
ATOM 771 C CA . GLY A 1 95 ? 19.567 -3.415 6.377 1.00 83.88 95 GLY A CA 1
ATOM 772 C C . GLY A 1 95 ? 19.851 -3.822 7.826 1.00 83.88 95 GLY A C 1
ATOM 773 O O . GLY A 1 95 ? 19.907 -5.012 8.124 1.00 83.88 95 GLY A O 1
ATOM 774 N N . GLN A 1 96 ? 19.995 -2.849 8.725 1.00 88.44 96 GLN A N 1
ATOM 775 C CA . GLN A 1 96 ? 20.254 -3.063 10.147 1.00 88.44 96 GLN A CA 1
ATOM 776 C C . GLN A 1 96 ? 18.957 -3.085 10.963 1.00 88.44 96 GLN A C 1
ATOM 778 O O . GLN A 1 96 ? 18.831 -3.884 11.887 1.00 88.44 96 GLN A O 1
ATOM 783 N N . THR A 1 97 ? 17.984 -2.239 10.615 1.00 90.75 97 THR A N 1
ATOM 784 C CA . THR A 1 97 ? 16.789 -2.009 11.437 1.00 90.75 97 THR A CA 1
ATOM 785 C C . THR A 1 97 ? 15.548 -2.775 10.981 1.00 90.75 97 THR A C 1
ATOM 787 O O . THR A 1 97 ? 14.601 -2.865 11.753 1.00 90.75 97 THR A O 1
ATOM 790 N N . ILE A 1 98 ? 15.536 -3.401 9.793 1.00 89.12 98 ILE A N 1
ATOM 791 C CA . ILE A 1 98 ? 14.339 -4.051 9.206 1.00 89.12 98 ILE A CA 1
ATOM 792 C C . ILE A 1 98 ? 13.643 -5.084 10.112 1.00 89.12 98 ILE A C 1
ATOM 794 O O . ILE A 1 98 ? 12.457 -5.356 9.939 1.00 89.12 98 ILE A O 1
ATOM 798 N N . ASN A 1 99 ? 14.371 -5.703 11.047 1.00 89.94 99 ASN A N 1
ATOM 799 C CA . ASN A 1 99 ? 13.823 -6.714 11.960 1.00 89.94 99 ASN A CA 1
ATOM 800 C C . ASN A 1 99 ? 13.230 -6.126 13.246 1.00 89.94 99 ASN A C 1
ATOM 802 O O . ASN A 1 99 ? 12.495 -6.824 13.938 1.00 89.94 99 ASN A O 1
ATOM 806 N N . SER A 1 100 ? 13.581 -4.888 13.588 1.00 93.94 100 SER A N 1
ATOM 807 C CA . SER A 1 100 ? 13.161 -4.221 14.822 1.00 93.94 100 SER A CA 1
ATOM 808 C C . SER A 1 100 ? 12.223 -3.046 14.562 1.00 93.94 100 SER A C 1
ATOM 810 O O . SER A 1 100 ? 11.373 -2.764 15.399 1.00 93.94 100 SER A O 1
ATOM 812 N N . ASP A 1 101 ? 12.369 -2.385 13.414 1.00 92.50 101 ASP A N 1
ATOM 813 C CA . ASP A 1 101 ? 11.637 -1.188 13.020 1.00 92.50 101 ASP A CA 1
ATOM 814 C C . ASP A 1 101 ? 10.691 -1.489 11.846 1.00 92.50 101 ASP A C 1
ATOM 816 O O . ASP A 1 101 ? 11.121 -1.796 10.731 1.00 92.50 101 ASP A O 1
ATOM 820 N N . GLY A 1 102 ? 9.383 -1.466 12.114 1.00 93.50 102 GLY A N 1
ATOM 821 C CA . GLY A 1 102 ? 8.353 -1.805 11.140 1.00 93.50 102 GLY A CA 1
ATOM 822 C C . GLY A 1 102 ? 7.036 -2.202 11.800 1.00 93.50 102 GLY A C 1
ATOM 823 O O . GLY A 1 102 ? 6.494 -1.481 12.630 1.00 93.50 102 GLY A O 1
ATOM 824 N N . LEU A 1 103 ? 6.483 -3.355 11.410 1.00 94.88 103 LEU A N 1
ATOM 825 C CA . LEU A 1 103 ? 5.219 -3.843 11.973 1.00 94.88 103 LEU A CA 1
ATOM 826 C C . LEU A 1 103 ? 5.350 -4.244 13.453 1.00 94.88 103 LEU A C 1
ATOM 828 O O . LEU A 1 103 ? 4.402 -4.077 14.212 1.00 94.88 103 LEU A O 1
ATOM 832 N N . SER A 1 104 ? 6.513 -4.757 13.862 1.00 94.62 104 SER A N 1
ATOM 833 C CA . SER A 1 104 ? 6.791 -5.203 15.235 1.00 94.62 104 SER A CA 1
ATOM 834 C C . SER A 1 104 ? 6.847 -4.065 16.253 1.00 94.62 104 SER A C 1
ATOM 836 O O . SER A 1 104 ? 6.555 -4.286 17.422 1.00 94.62 104 SER A O 1
ATOM 838 N N . SER A 1 105 ? 7.224 -2.863 15.818 1.00 96.19 105 SER A N 1
ATOM 839 C CA . SER A 1 105 ? 7.332 -1.657 16.647 1.00 96.19 105 SER A CA 1
ATOM 840 C C . SER A 1 105 ? 6.177 -0.675 16.428 1.00 96.19 105 SER A C 1
ATOM 842 O O . SER A 1 105 ? 6.207 0.433 16.957 1.00 96.19 105 SER A O 1
ATOM 844 N N . LEU A 1 106 ? 5.166 -1.055 15.638 1.00 96.69 106 LEU A N 1
ATOM 845 C CA . LEU A 1 106 ? 4.096 -0.162 15.208 1.00 96.69 106 LEU A CA 1
ATOM 846 C C . LEU A 1 106 ? 3.243 0.306 16.399 1.00 96.69 106 LEU A C 1
ATOM 848 O O . LEU A 1 106 ? 2.502 -0.482 16.984 1.00 96.69 106 LEU A O 1
ATOM 852 N N . GLN A 1 107 ? 3.287 1.607 16.693 1.00 96.88 107 GLN A N 1
ATOM 853 C CA . GLN A 1 107 ? 2.445 2.263 17.696 1.00 96.88 107 GLN A CA 1
ATOM 854 C C . GLN A 1 107 ? 1.535 3.291 17.025 1.00 96.88 107 GLN A C 1
ATOM 856 O O . GLN A 1 107 ? 1.984 4.098 16.216 1.00 96.88 107 GLN A O 1
ATOM 861 N N . TYR A 1 108 ? 0.241 3.224 17.327 1.00 97.88 108 TYR A N 1
ATOM 862 C CA . TYR A 1 108 ? -0.773 4.165 16.855 1.00 97.88 108 TYR A CA 1
ATOM 863 C C . TYR A 1 108 ? -2.046 4.001 17.685 1.00 97.88 108 TYR A C 1
ATOM 865 O O . TYR A 1 108 ? -2.264 2.973 18.331 1.00 97.88 108 TYR A O 1
ATOM 873 N N . ARG A 1 109 ? -2.920 5.001 17.616 1.00 98.19 109 ARG A N 1
ATOM 874 C CA . ARG A 1 109 ? -4.267 4.967 18.179 1.00 98.19 109 ARG A CA 1
ATOM 875 C C . ARG A 1 109 ? -5.282 5.243 17.081 1.00 98.19 109 ARG A C 1
ATOM 877 O O . ARG A 1 109 ? -5.159 6.215 16.343 1.00 98.19 109 ARG A O 1
ATOM 884 N N . VAL A 1 110 ? -6.304 4.401 16.982 1.00 98.25 110 VAL A N 1
ATOM 885 C CA . VAL A 1 110 ? -7.427 4.653 16.074 1.00 98.25 110 VAL A CA 1
ATOM 886 C C . VAL A 1 110 ? -8.296 5.764 16.659 1.00 98.25 110 VAL A C 1
ATOM 888 O O . VAL A 1 110 ? -8.729 5.677 17.806 1.00 98.25 110 VAL A O 1
ATOM 891 N N . VAL A 1 111 ? -8.522 6.812 15.869 1.00 98.50 111 VAL A N 1
ATOM 892 C CA . VAL A 1 111 ? -9.359 7.966 16.223 1.00 98.50 111 VAL A CA 1
ATOM 893 C C . VAL A 1 111 ? -10.784 7.756 15.720 1.00 98.50 111 VAL A C 1
ATOM 895 O O . VAL A 1 111 ? -11.728 7.910 16.490 1.00 98.50 111 VAL A O 1
ATOM 898 N N . SER A 1 112 ? -10.949 7.369 14.452 1.00 98.31 112 SER A N 1
ATOM 899 C CA . SER A 1 112 ? -12.257 7.048 13.871 1.00 98.31 112 SER A CA 1
ATOM 900 C C . SER A 1 112 ? -12.155 5.972 12.791 1.00 98.31 112 SER A C 1
ATOM 902 O O . SER A 1 112 ? -11.115 5.806 12.149 1.00 98.31 112 SER A O 1
ATOM 904 N N . VAL A 1 113 ? -13.254 5.240 12.596 1.00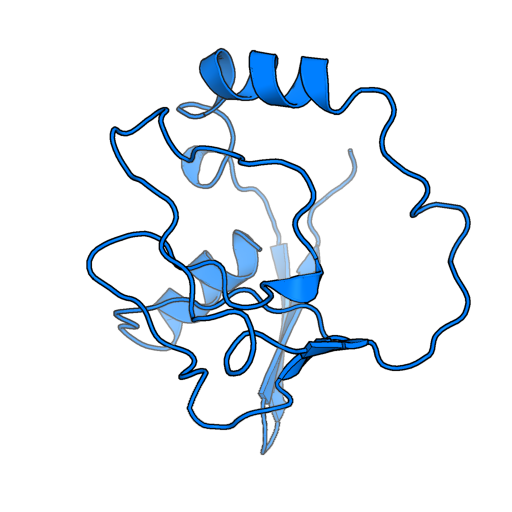 98.06 113 VAL A N 1
ATOM 905 C CA . VAL A 1 113 ? -13.450 4.317 11.472 1.00 98.06 113 VAL A CA 1
ATOM 906 C C . VAL A 1 113 ? -14.801 4.622 10.842 1.00 98.06 113 VAL A C 1
ATOM 908 O O . VAL A 1 113 ? -15.841 4.428 11.466 1.00 98.06 113 VAL A O 1
ATOM 911 N N . GLU A 1 114 ? -14.787 5.076 9.595 1.00 98.25 114 GLU A N 1
ATOM 912 C CA . GLU A 1 114 ? -15.977 5.506 8.862 1.00 98.25 114 GLU A CA 1
ATOM 913 C C . GLU A 1 114 ? -16.133 4.667 7.594 1.00 98.25 114 GLU A C 1
ATOM 915 O O . GLU A 1 114 ? -15.290 4.696 6.694 1.00 98.25 114 GLU A O 1
ATOM 920 N N . LYS A 1 115 ? -17.222 3.899 7.516 1.00 97.88 115 LYS A N 1
ATOM 921 C CA . LYS A 1 115 ? -17.552 3.079 6.346 1.00 97.88 115 LYS A CA 1
ATOM 922 C C . LYS A 1 115 ? -18.384 3.902 5.368 1.00 97.88 115 LYS A C 1
ATOM 924 O O . LYS A 1 115 ? -19.560 4.150 5.619 1.00 97.88 115 LYS A O 1
ATOM 929 N N . ASN A 1 116 ? -17.777 4.300 4.256 1.00 98.00 116 ASN A N 1
ATOM 930 C CA . ASN A 1 116 ? -18.448 4.991 3.160 1.00 98.00 116 ASN A CA 1
ATOM 931 C C . ASN A 1 116 ? -18.843 3.990 2.060 1.00 98.00 116 ASN A C 1
ATOM 933 O O . ASN A 1 116 ? -18.288 2.890 2.007 1.00 98.00 116 ASN A O 1
ATOM 937 N N . PRO A 1 117 ? -19.753 4.357 1.135 1.00 98.44 117 PRO A N 1
ATOM 938 C CA . PRO A 1 117 ? -20.183 3.455 0.065 1.00 98.44 117 PRO A CA 1
ATOM 939 C C . PRO A 1 117 ? -19.050 2.919 -0.824 1.00 98.44 117 PRO A C 1
ATOM 941 O O . PRO A 1 117 ? -19.167 1.817 -1.350 1.00 98.44 117 PRO A O 1
ATOM 944 N N . LEU A 1 118 ? -17.962 3.683 -1.000 1.00 98.00 118 LEU A N 1
ATOM 945 C CA . LEU A 1 118 ? -16.860 3.343 -1.915 1.00 98.00 118 LEU A CA 1
ATOM 946 C C . LEU A 1 118 ? -15.521 3.060 -1.217 1.00 98.00 118 LEU A C 1
ATOM 948 O O . LEU A 1 118 ? -14.594 2.577 -1.860 1.00 98.00 118 LEU A O 1
ATOM 952 N N . TYR A 1 119 ? -15.384 3.382 0.071 1.00 97.50 119 TYR A N 1
ATOM 953 C CA . TYR A 1 119 ? -14.136 3.206 0.817 1.00 97.50 119 TYR A CA 1
ATOM 954 C C . TYR A 1 119 ? -14.385 3.202 2.327 1.00 97.50 119 TYR A C 1
ATOM 956 O O . TYR A 1 119 ? -15.403 3.690 2.809 1.00 97.50 119 TYR A O 1
ATOM 964 N N . THR A 1 120 ? -13.426 2.691 3.095 1.00 98.06 120 THR A N 1
ATOM 965 C CA . THR A 1 120 ? -13.409 2.865 4.552 1.00 98.06 120 THR A CA 1
ATOM 966 C C . THR A 1 120 ? -12.318 3.858 4.913 1.00 98.06 120 THR A C 1
ATOM 968 O O . THR A 1 120 ? -11.164 3.663 4.534 1.00 98.06 120 THR A O 1
ATOM 971 N N . ASN A 1 121 ? -12.680 4.919 5.627 1.00 98.19 121 ASN A N 1
ATOM 972 C CA . ASN A 1 121 ? -11.723 5.866 6.178 1.00 98.19 121 ASN A CA 1
ATOM 973 C C . ASN A 1 121 ? -11.323 5.418 7.583 1.00 98.19 121 ASN A C 1
ATOM 975 O O . ASN A 1 121 ? -12.188 5.119 8.406 1.00 98.19 121 ASN A O 1
ATOM 979 N N . VAL A 1 122 ? -10.022 5.368 7.852 1.00 98.19 122 VAL A N 1
ATOM 980 C CA . VAL A 1 122 ? -9.483 5.044 9.173 1.00 98.19 122 VAL A CA 1
ATOM 981 C C . VAL A 1 122 ? -8.563 6.181 9.586 1.00 98.19 122 VAL A C 1
ATOM 983 O O . VAL A 1 122 ? -7.430 6.282 9.113 1.00 98.19 122 VAL A O 1
ATOM 986 N N . THR A 1 123 ? -9.063 7.039 10.470 1.00 98.38 123 THR A N 1
ATOM 987 C CA . THR A 1 123 ? -8.290 8.148 11.028 1.00 98.38 123 THR A CA 1
ATOM 988 C C . THR A 1 123 ? -7.480 7.623 12.197 1.00 98.38 123 THR A C 1
ATOM 990 O O . THR A 1 123 ? -8.032 7.018 13.119 1.00 98.38 123 THR A O 1
ATOM 993 N N . VAL A 1 124 ? -6.172 7.862 12.179 1.00 98.19 124 VAL A N 1
ATOM 994 C CA . VAL A 1 124 ? -5.261 7.401 13.226 1.00 98.19 124 VAL A CA 1
ATOM 995 C C . VAL A 1 124 ? -4.367 8.519 13.729 1.00 98.19 124 VAL A C 1
ATOM 997 O O . VAL A 1 124 ? -4.001 9.434 12.998 1.00 98.19 124 VAL A O 1
ATOM 1000 N N . ASP A 1 125 ? -3.995 8.387 14.988 1.00 97.88 125 ASP A N 1
ATOM 1001 C CA . ASP A 1 125 ? -2.971 9.154 15.668 1.00 97.88 125 ASP A CA 1
ATOM 1002 C C . ASP A 1 125 ? -1.711 8.282 15.729 1.00 97.88 125 ASP A C 1
ATOM 1004 O O . ASP A 1 125 ? -1.730 7.193 16.307 1.00 97.88 125 ASP A O 1
ATOM 1008 N N . ILE A 1 126 ? -0.647 8.724 15.061 1.00 96.56 126 ILE A N 1
ATOM 1009 C CA . ILE A 1 126 ? 0.630 7.999 14.956 1.00 96.56 126 ILE A CA 1
ATOM 1010 C C . ILE A 1 126 ? 1.699 8.561 15.903 1.00 96.56 126 ILE A C 1
ATOM 1012 O O . ILE A 1 126 ? 2.868 8.207 15.779 1.00 96.56 126 ILE A O 1
ATOM 1016 N N . GLY A 1 127 ? 1.308 9.431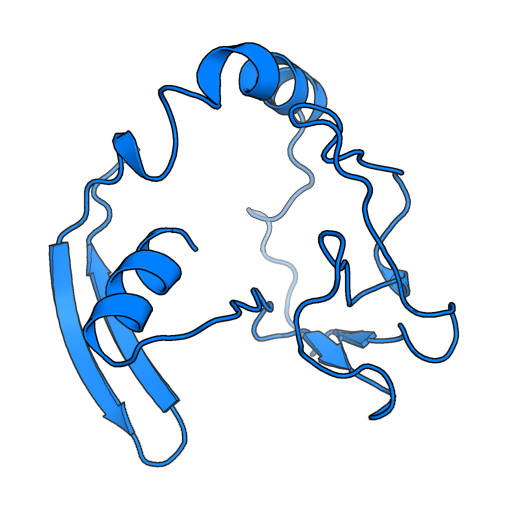 16.839 1.00 95.19 127 GLY A N 1
ATOM 1017 C CA . GLY A 1 127 ? 2.239 10.126 17.718 1.00 95.19 127 GLY A CA 1
ATOM 1018 C C . GLY A 1 127 ? 3.046 11.213 17.004 1.00 95.19 127 GLY A C 1
ATOM 1019 O O . GLY A 1 127 ? 2.710 11.666 15.909 1.00 95.19 127 GLY A O 1
ATOM 1020 N N . SER A 1 128 ? 4.105 11.667 17.671 1.00 91.12 128 SER A N 1
ATOM 1021 C CA . SER A 1 128 ? 5.082 12.620 17.134 1.00 91.12 128 SER A CA 1
ATOM 1022 C C . SER A 1 128 ? 6.405 11.908 16.816 1.00 91.12 128 SER A C 1
ATOM 1024 O O . SER A 1 128 ? 6.654 10.858 17.410 1.00 91.12 128 SER A O 1
ATOM 1026 N N . PRO A 1 129 ? 7.217 12.447 15.885 1.00 80.25 129 PRO A N 1
ATOM 1027 C CA . PRO A 1 129 ? 8.546 11.920 15.570 1.00 80.25 129 PRO A CA 1
ATOM 1028 C C . PRO A 1 129 ? 9.485 11.836 16.777 1.00 80.25 129 PRO A C 1
ATOM 1030 O O . PRO A 1 129 ? 9.379 12.712 17.668 1.00 80.25 129 PRO A O 1
#

Sequence (129 aa):
MNVGYAEARKQYDYGCFVFSDVDIVPMDDRNVYKCYSQPRHLSVAIDKFGFRVSMRGMFISRPDGQTGRCRMIKHHKEAHNAPNPNRFDNLRLTGQTINSDGLSSLQYRVVSVEKNPLYTNVTVDIGSP

Foldseek 3Di:
DLVCVVVVVVVDPDPFDDDDDPFKAFPAPVLDRTDDPAAEDLQPVPDPDLDAPPLPPGGYDYDPPVRSHIDGHDDDDDPVPPPDPCVVVVVVVCSVCVVPPGNNPQDKAWPDWADDPVDIDTDIGRDDD

Secondary structure (DSSP, 8-state):
-HHHHHHHHHHS--S------TTEEES-TTS--S--SS-B---GGG-SS----GGGT---B---TTTT-EEEPP----GGGS--TTHHHHHHHHHHHTTTSSSTT---EEEEEEE-SS-EEEEEE----

Radius of gyration: 16.76 Å; chains: 1; bounding box: 42×37×40 Å